Protein AF-A0A967HQ09-F1 (afdb_monomer_lite)

Secondary structure (DSSP, 8-state):
--SS--THIIIIIIT--------S--GGGTTSTT----HHHHHHHHHHHHHHHHHHHHHHH-

Radius of gyration: 14.26 Å; chains: 1; bounding box: 28×26×42 Å

Structure (mmCIF, N/CA/C/O backbone):
data_AF-A0A967HQ09-F1
#
_entry.id   AF-A0A967HQ09-F1
#
loop_
_atom_site.group_PDB
_atom_site.id
_atom_site.type_symbol
_atom_site.label_atom_id
_atom_site.label_alt_id
_atom_site.label_comp_id
_atom_site.label_asym_id
_atom_site.label_entity_id
_atom_site.label_seq_id
_atom_site.pdbx_PDB_ins_code
_atom_site.Cartn_x
_atom_site.Cartn_y
_atom_site.Cartn_z
_atom_site.occupancy
_atom_site.B_iso_or_equiv
_atom_site.auth_seq_id
_atom_site.auth_comp_id
_atom_site.auth_asym_id
_atom_site.auth_atom_id
_atom_site.pdbx_PDB_model_num
ATOM 1 N N . SER A 1 1 ? -8.881 11.674 -3.394 1.00 60.25 1 SER A N 1
ATOM 2 C CA . SER A 1 1 ? -7.425 11.602 -3.173 1.00 60.25 1 SER A CA 1
ATOM 3 C C . SER A 1 1 ? -7.181 11.400 -1.692 1.00 60.25 1 SER A C 1
ATOM 5 O O . SER A 1 1 ? -7.969 11.905 -0.903 1.00 60.25 1 SER A O 1
ATOM 7 N N . TRP A 1 2 ? -6.137 10.652 -1.334 1.00 68.38 2 TRP A N 1
ATOM 8 C CA . TRP A 1 2 ? -5.647 10.584 0.043 1.00 68.38 2 TRP A CA 1
ATOM 9 C C . TRP A 1 2 ? -4.919 11.894 0.373 1.00 68.38 2 TRP A C 1
ATOM 11 O O . TRP A 1 2 ? -4.181 12.389 -0.484 1.00 68.38 2 TRP A O 1
ATOM 21 N N . ARG A 1 3 ? -5.140 12.504 1.546 1.00 80.62 3 ARG A N 1
ATOM 22 C CA . ARG A 1 3 ? -4.530 13.809 1.886 1.00 80.62 3 ARG A CA 1
ATOM 23 C C . ARG A 1 3 ? -3.143 13.707 2.514 1.00 80.62 3 ARG A C 1
ATOM 25 O O . ARG A 1 3 ? -2.505 14.739 2.710 1.00 80.62 3 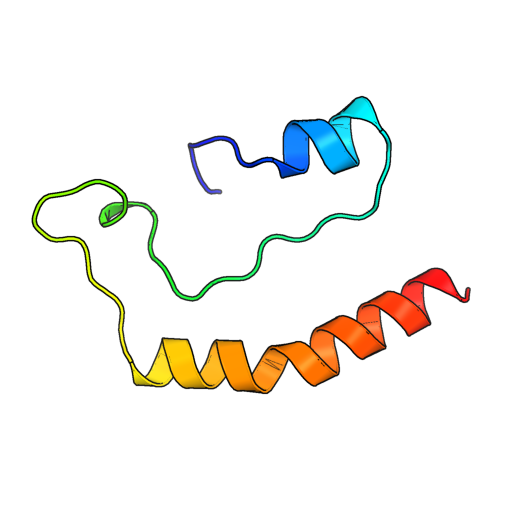ARG A O 1
ATOM 32 N N . PHE A 1 4 ? -2.668 12.504 2.827 1.00 77.75 4 PHE A N 1
ATOM 33 C CA . PHE A 1 4 ? -1.329 12.283 3.367 1.00 77.75 4 PHE A CA 1
ATOM 34 C C . PHE A 1 4 ? -0.372 11.672 2.338 1.00 77.75 4 PHE A C 1
ATOM 36 O O . PHE A 1 4 ? -0.785 11.081 1.341 1.00 77.75 4 PHE A O 1
ATOM 43 N N . ALA A 1 5 ? 0.928 11.845 2.582 1.00 85.62 5 ALA A N 1
ATOM 44 C CA . ALA A 1 5 ? 1.983 11.295 1.740 1.00 85.62 5 ALA A CA 1
ATOM 45 C C . ALA A 1 5 ? 2.253 9.822 2.073 1.00 85.62 5 ALA A C 1
ATOM 47 O O . ALA A 1 5 ? 2.171 9.4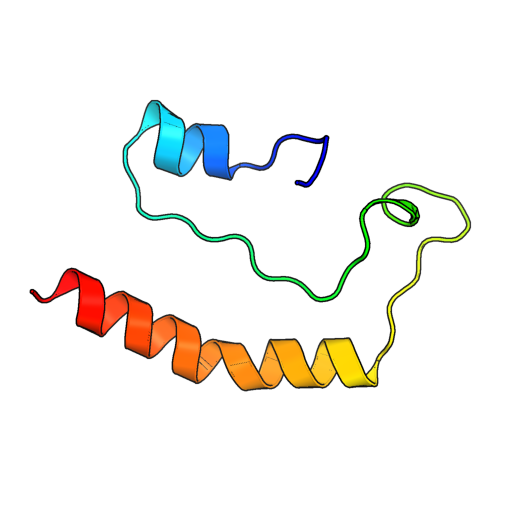12 3.227 1.00 85.62 5 ALA A O 1
ATOM 48 N N . THR A 1 6 ? 2.634 9.054 1.058 1.00 90.75 6 THR A N 1
ATOM 49 C CA . THR A 1 6 ? 3.182 7.702 1.202 1.00 90.75 6 THR A CA 1
ATOM 50 C C . THR A 1 6 ? 4.614 7.679 0.673 1.00 90.75 6 THR A C 1
ATOM 52 O O . THR A 1 6 ? 5.057 8.623 0.005 1.00 90.75 6 THR A O 1
ATOM 55 N N . ASP A 1 7 ? 5.315 6.567 0.883 1.00 93.56 7 ASP A N 1
ATOM 56 C CA . ASP A 1 7 ? 6.657 6.340 0.328 1.00 93.56 7 ASP A CA 1
ATOM 57 C C . ASP A 1 7 ? 6.683 6.343 -1.212 1.00 93.56 7 ASP A C 1
ATOM 59 O O . ASP A 1 7 ? 7.752 6.446 -1.818 1.00 93.56 7 ASP A O 1
ATOM 63 N N . GLY A 1 8 ? 5.508 6.319 -1.858 1.00 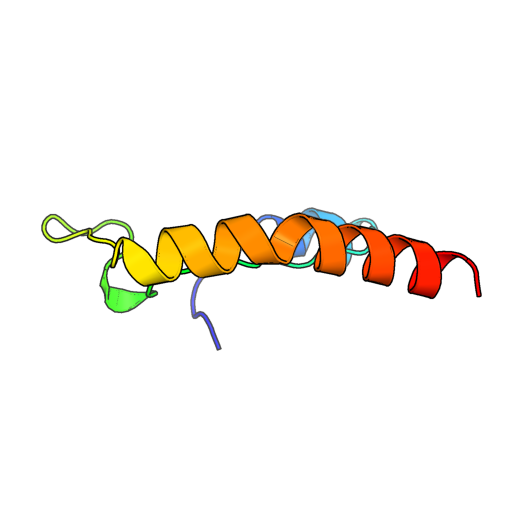93.56 8 GLY A N 1
ATOM 64 C CA . GLY A 1 8 ? 5.341 6.541 -3.295 1.00 93.56 8 GLY A CA 1
ATOM 65 C C . GLY A 1 8 ? 5.925 7.872 -3.772 1.00 93.56 8 GLY A C 1
ATOM 66 O O . GLY A 1 8 ? 6.438 7.947 -4.887 1.00 93.56 8 GLY A O 1
ATOM 67 N N . ARG A 1 9 ? 5.930 8.913 -2.923 1.00 93.00 9 ARG A N 1
ATOM 68 C CA . ARG A 1 9 ? 6.602 10.179 -3.262 1.00 93.00 9 ARG A CA 1
ATOM 69 C C . ARG A 1 9 ? 8.100 9.963 -3.479 1.00 93.00 9 ARG A C 1
ATOM 71 O O . ARG A 1 9 ? 8.652 10.524 -4.409 1.00 93.00 9 ARG A O 1
ATOM 78 N N . TYR A 1 10 ? 8.750 9.173 -2.631 1.00 95.50 10 TYR A N 1
ATOM 79 C CA . TYR A 1 10 ? 10.191 8.965 -2.720 1.00 95.50 10 TYR A CA 1
ATOM 80 C C . TYR A 1 10 ? 10.545 7.959 -3.820 1.00 95.50 10 TYR A C 1
ATOM 82 O O . TYR A 1 10 ? 11.350 8.239 -4.698 1.00 95.50 10 TYR A O 1
ATOM 90 N N . THR A 1 11 ? 9.898 6.798 -3.816 1.00 95.81 11 THR A N 1
ATOM 91 C CA . THR A 1 11 ? 10.164 5.719 -4.782 1.00 95.81 11 THR A CA 1
ATOM 92 C C . THR A 1 11 ? 9.828 6.123 -6.218 1.00 95.81 11 THR A C 1
ATOM 94 O O . THR A 1 11 ? 10.712 6.112 -7.072 1.00 95.81 11 THR A O 1
ATOM 97 N N . HIS A 1 12 ? 8.587 6.532 -6.491 1.00 93.69 12 HIS A N 1
ATOM 98 C CA . HIS A 1 12 ? 8.188 6.959 -7.833 1.00 93.69 12 HIS A CA 1
ATOM 99 C C . HIS A 1 12 ? 8.558 8.416 -8.114 1.00 93.69 12 HIS A C 1
ATOM 101 O O . HIS A 1 12 ? 9.096 8.714 -9.175 1.00 93.69 12 HIS A O 1
ATOM 107 N N . GLY A 1 13 ? 8.281 9.321 -7.173 1.00 93.00 13 GLY A N 1
ATOM 108 C CA . GLY A 1 13 ? 8.476 10.755 -7.401 1.00 93.00 13 GLY A CA 1
ATOM 109 C C . GLY A 1 13 ? 9.941 11.191 -7.504 1.00 93.00 13 GLY A C 1
ATOM 110 O O . GLY A 1 13 ? 10.224 12.064 -8.315 1.00 93.00 13 GLY A O 1
ATOM 111 N N . GLU A 1 14 ? 10.864 10.586 -6.745 1.00 97.06 14 GLU A N 1
ATOM 112 C CA . GLU A 1 14 ? 12.297 10.941 -6.802 1.00 97.06 14 GLU A CA 1
ATOM 113 C C . GLU A 1 14 ? 13.110 9.961 -7.658 1.00 97.06 14 GLU A C 1
ATOM 115 O O . GLU A 1 14 ? 13.965 10.378 -8.435 1.00 97.06 14 GLU A O 1
ATOM 120 N N . HIS A 1 15 ? 12.855 8.654 -7.530 1.00 97.06 15 HIS A N 1
ATOM 121 C CA . HIS A 1 15 ? 13.674 7.614 -8.176 1.00 97.06 15 HIS A CA 1
ATOM 122 C C . HIS A 1 15 ? 13.040 6.988 -9.421 1.00 97.06 15 HIS A C 1
ATOM 124 O O . HIS A 1 15 ? 13.646 6.116 -10.041 1.00 97.06 15 HIS A O 1
ATOM 130 N N . GLY A 1 16 ? 11.824 7.393 -9.796 1.00 93.56 16 GLY A N 1
ATOM 131 C CA . GLY A 1 16 ? 11.137 6.869 -10.979 1.00 93.56 16 GLY A CA 1
ATOM 132 C C . GLY A 1 16 ? 10.733 5.393 -10.886 1.00 93.56 16 GLY A C 1
ATOM 133 O O . GLY A 1 16 ? 10.308 4.823 -11.888 1.00 93.56 16 GLY A O 1
ATOM 134 N N . ILE A 1 17 ? 10.827 4.758 -9.712 1.00 91.62 17 ILE A N 1
ATOM 135 C CA . ILE A 1 17 ? 10.460 3.349 -9.527 1.00 91.62 17 ILE A CA 1
ATOM 136 C C . ILE A 1 17 ? 8.928 3.230 -9.592 1.00 91.62 17 ILE A C 1
ATOM 138 O O . ILE A 1 17 ? 8.243 3.853 -8.770 1.00 91.62 17 ILE A O 1
ATOM 142 N N . PRO A 1 18 ? 8.351 2.449 -10.528 1.00 88.50 18 PRO A N 1
ATOM 143 C CA . PRO A 1 18 ? 6.904 2.254 -10.608 1.00 88.50 18 PRO A CA 1
ATOM 144 C C . PRO A 1 18 ? 6.339 1.761 -9.272 1.00 88.50 18 PRO A C 1
ATOM 146 O O . PRO A 1 18 ? 6.737 0.713 -8.769 1.00 88.50 18 PRO A O 1
ATOM 149 N N . THR A 1 19 ? 5.432 2.540 -8.675 1.00 89.75 19 THR A N 1
ATOM 150 C CA . THR A 1 19 ? 4.921 2.285 -7.321 1.00 89.75 19 THR A CA 1
ATOM 151 C C . THR A 1 19 ? 3.418 2.513 -7.262 1.00 89.75 19 THR A C 1
ATOM 153 O O . THR A 1 19 ? 2.925 3.567 -7.658 1.00 89.75 19 THR A O 1
ATOM 156 N N . ILE A 1 20 ? 2.688 1.539 -6.718 1.00 88.88 20 ILE A N 1
ATOM 157 C CA . ILE A 1 20 ? 1.245 1.614 -6.475 1.00 88.88 20 ILE A CA 1
ATOM 158 C C . ILE A 1 20 ? 0.975 1.279 -5.007 1.00 88.88 20 ILE A C 1
ATOM 160 O O . ILE A 1 20 ? 1.450 0.270 -4.493 1.00 88.88 20 ILE A O 1
ATOM 164 N N . GLY A 1 21 ? 0.180 2.119 -4.341 1.00 89.81 21 GLY A N 1
ATOM 165 C CA . GLY A 1 21 ? -0.408 1.806 -3.042 1.00 89.81 21 GLY A CA 1
ATOM 166 C C . GLY A 1 21 ? -1.786 1.176 -3.224 1.00 89.81 21 GLY A C 1
ATOM 167 O O . GLY A 1 21 ? -2.648 1.764 -3.875 1.00 89.81 21 GLY A O 1
ATOM 168 N N . TYR A 1 22 ? -2.004 0.000 -2.641 1.00 92.38 22 TYR A N 1
ATOM 169 C CA . TYR A 1 22 ? -3.281 -0.707 -2.702 1.00 92.38 22 TYR A CA 1
ATOM 170 C C . TYR A 1 22 ? -3.570 -1.342 -1.343 1.00 92.38 22 TYR A C 1
ATOM 172 O O . TYR A 1 22 ? -2.816 -2.190 -0.883 1.00 92.38 22 TYR A O 1
ATOM 180 N N . ALA A 1 23 ? -4.617 -0.874 -0.665 1.00 92.56 23 ALA A N 1
ATOM 181 C CA . ALA A 1 23 ? -4.987 -1.325 0.671 1.00 92.56 23 ALA A CA 1
ATOM 182 C C . ALA A 1 23 ? -6.488 -1.078 0.917 1.00 92.56 23 ALA A C 1
ATOM 184 O O . ALA A 1 23 ? -7.064 -0.166 0.322 1.00 92.56 23 ALA A O 1
ATOM 185 N N . PRO A 1 24 ? -7.126 -1.851 1.808 1.00 94.94 24 PRO A N 1
ATOM 186 C CA . PRO A 1 24 ? -8.558 -1.744 2.106 1.00 94.94 24 PRO A CA 1
ATOM 187 C C . PRO A 1 24 ? -8.907 -0.632 3.116 1.00 94.94 24 PRO A C 1
ATOM 189 O O . PRO A 1 24 ? -10.081 -0.416 3.403 1.00 94.94 24 PRO A O 1
ATOM 192 N N . GLY A 1 25 ? -7.903 0.026 3.708 1.00 92.62 25 GLY A N 1
ATOM 193 C CA . GLY A 1 25 ? -8.091 1.013 4.772 1.00 92.62 2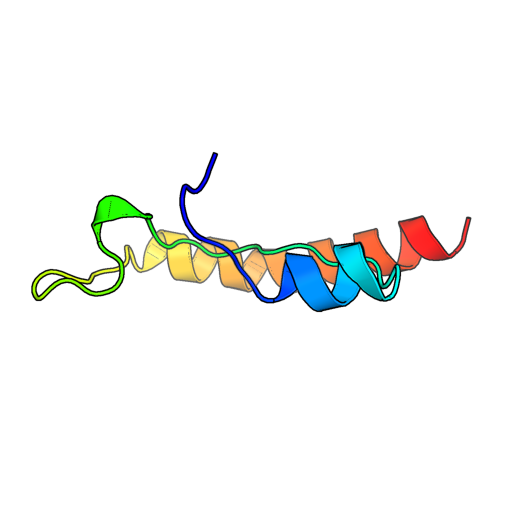5 GLY A CA 1
ATOM 194 C C . GLY A 1 25 ? -8.744 2.309 4.292 1.00 92.62 25 GLY A C 1
ATOM 195 O O . GLY A 1 25 ? -8.614 2.699 3.134 1.00 92.62 25 GLY A O 1
ATOM 196 N N . GLU A 1 26 ? -9.408 3.011 5.208 1.00 91.44 26 GLU A N 1
ATOM 197 C CA . GLU A 1 26 ? -9.994 4.327 4.950 1.00 91.44 26 GLU A CA 1
ATOM 198 C C . GLU A 1 26 ? -9.199 5.428 5.655 1.00 91.44 26 GLU A C 1
ATOM 200 O O . GLU A 1 26 ? -8.946 5.350 6.858 1.00 91.44 26 GLU A O 1
ATOM 205 N N . GLU A 1 27 ? -8.890 6.507 4.933 1.00 90.88 27 GLU A N 1
ATOM 206 C CA . GLU A 1 27 ? -8.094 7.635 5.439 1.00 90.88 27 GLU A CA 1
ATOM 207 C C . GLU A 1 27 ? -8.591 8.192 6.774 1.00 90.88 27 GLU A C 1
ATOM 209 O O . GLU A 1 27 ? -7.799 8.479 7.664 1.00 90.88 27 GLU A O 1
ATOM 214 N N . ARG A 1 28 ? -9.912 8.304 6.940 1.00 91.19 28 ARG A N 1
ATOM 215 C CA . ARG A 1 28 ? -10.534 8.870 8.146 1.00 91.19 28 ARG A CA 1
ATOM 216 C C . ARG A 1 28 ? -10.320 8.041 9.420 1.00 91.19 28 ARG A C 1
ATOM 218 O O . ARG A 1 28 ? -10.643 8.526 10.500 1.00 91.19 28 ARG A O 1
ATOM 225 N N . HIS A 1 29 ? -9.881 6.788 9.296 1.00 94.19 29 HIS A N 1
ATOM 226 C CA . HIS A 1 29 ? -9.671 5.883 10.429 1.00 94.19 29 HIS A CA 1
ATOM 227 C C . HIS A 1 29 ? -8.197 5.719 10.795 1.00 94.19 29 HIS A C 1
ATOM 229 O O . HIS A 1 29 ? -7.916 5.372 11.942 1.00 94.19 29 HIS A O 1
ATOM 235 N N . ALA A 1 30 ? -7.286 6.006 9.864 1.00 92.62 30 ALA A N 1
ATOM 236 C CA . ALA A 1 30 ? -5.850 5.887 10.077 1.00 92.62 30 ALA A CA 1
ATOM 237 C C . ALA A 1 30 ? -5.369 6.794 11.221 1.00 92.62 30 ALA A C 1
ATOM 239 O O . ALA A 1 30 ? -5.718 7.976 11.274 1.00 92.62 30 ALA A O 1
ATOM 240 N N . HIS A 1 31 ? -4.551 6.242 12.120 1.00 93.06 31 HIS A N 1
ATOM 241 C CA . HIS A 1 31 ? -3.940 6.947 13.254 1.00 93.06 31 HIS A CA 1
ATOM 242 C C . HIS A 1 31 ? -4.958 7.555 14.234 1.00 93.06 31 HIS A C 1
ATOM 244 O O . HIS A 1 31 ? -4.700 8.577 14.872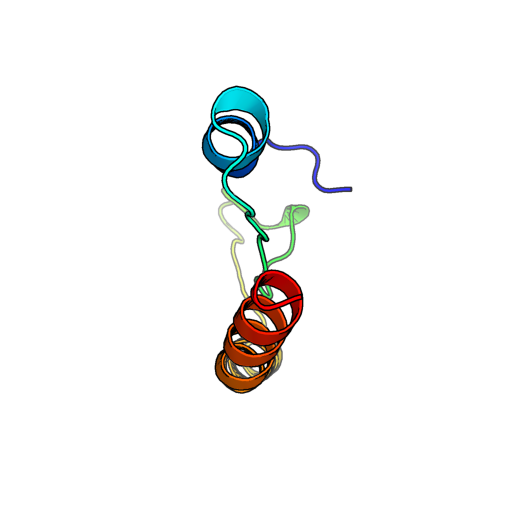 1.00 93.06 31 HIS A O 1
ATOM 250 N N . THR A 1 32 ? -6.126 6.926 14.367 1.00 95.12 32 THR A N 1
ATOM 251 C CA . THR A 1 32 ? -7.141 7.314 15.355 1.00 95.12 32 THR A CA 1
ATOM 252 C C . THR A 1 32 ? -7.285 6.238 16.425 1.00 95.12 32 THR A C 1
ATOM 254 O O . THR A 1 32 ? -6.969 5.073 16.208 1.00 95.12 32 THR A O 1
ATOM 257 N N . ASN A 1 33 ? -7.863 6.583 17.575 1.00 97.88 33 ASN A N 1
ATOM 258 C CA . ASN A 1 33 ? -8.250 5.591 18.586 1.00 97.88 33 ASN A CA 1
ATOM 259 C C . ASN A 1 33 ? -9.430 4.693 18.151 1.00 97.88 33 ASN A C 1
ATOM 261 O O . ASN A 1 33 ? -9.835 3.813 18.905 1.00 97.88 33 ASN A O 1
ATOM 265 N N . THR A 1 34 ? -10.000 4.929 16.964 1.00 97.50 34 THR A N 1
ATOM 266 C CA . THR A 1 34 ? -11.075 4.122 16.362 1.00 97.50 34 THR A CA 1
ATOM 267 C C . THR A 1 34 ? -10.644 3.466 15.051 1.00 97.50 34 THR A C 1
ATOM 269 O O . THR A 1 34 ? -11.497 3.127 14.220 1.00 97.50 34 THR A O 1
ATOM 272 N N . GLU A 1 35 ? -9.329 3.327 14.854 1.00 97.25 35 GLU A N 1
ATOM 273 C CA . GLU A 1 35 ? -8.750 2.648 13.704 1.00 97.25 35 GLU A CA 1
ATOM 274 C C . GLU A 1 35 ? -9.333 1.241 13.577 1.00 97.25 35 GLU A C 1
ATOM 276 O O . GLU A 1 35 ? -9.437 0.485 14.545 1.00 97.25 35 GLU A O 1
ATOM 281 N N . ARG A 1 36 ? -9.798 0.927 12.373 1.00 96.56 36 ARG A N 1
ATOM 282 C CA . ARG A 1 36 ? -10.497 -0.317 12.080 1.00 96.56 36 ARG A CA 1
ATOM 283 C C . ARG A 1 36 ? -10.440 -0.613 10.599 1.00 96.56 36 ARG A C 1
ATOM 285 O O . ARG A 1 36 ? -10.241 0.280 9.776 1.00 96.56 36 ARG A O 1
ATOM 292 N N . LEU A 1 37 ? -10.704 -1.870 10.287 1.00 96.06 37 LEU A N 1
ATOM 293 C CA . LEU A 1 37 ? -10.747 -2.371 8.933 1.00 96.06 37 LEU A CA 1
ATOM 294 C C . LEU A 1 37 ? -11.874 -3.390 8.786 1.00 96.06 37 LEU A C 1
ATOM 296 O O . LEU A 1 37 ? -12.101 -4.193 9.689 1.00 96.06 37 LEU A O 1
ATOM 300 N N . GLU A 1 38 ? -12.570 -3.362 7.651 1.00 96.50 38 GLU A N 1
ATOM 301 C CA . GLU A 1 38 ? -13.558 -4.386 7.317 1.00 96.50 38 GLU A CA 1
ATOM 302 C C . GLU A 1 38 ? -12.832 -5.649 6.817 1.00 96.50 38 GLU A C 1
ATOM 304 O O . GLU A 1 38 ? -11.983 -5.593 5.922 1.00 96.50 38 GLU A O 1
ATOM 309 N N . LEU A 1 39 ? -13.115 -6.791 7.449 1.00 97.25 39 LEU A N 1
ATOM 310 C CA . LEU A 1 39 ? -12.346 -8.020 7.247 1.00 97.25 39 LEU A CA 1
ATOM 311 C C . LEU A 1 39 ? -12.612 -8.666 5.887 1.00 97.25 39 LEU A C 1
ATOM 313 O O . LEU A 1 39 ? -11.681 -9.222 5.298 1.00 97.25 39 LEU A O 1
ATOM 317 N N . ALA A 1 40 ? -13.838 -8.591 5.367 1.00 97.88 40 ALA A N 1
ATOM 318 C CA . ALA A 1 40 ? -14.129 -9.104 4.033 1.00 97.88 40 ALA A CA 1
ATOM 319 C C . ALA A 1 40 ? -13.374 -8.303 2.959 1.00 97.88 40 ALA A C 1
ATOM 321 O O . ALA A 1 40 ? -12.805 -8.894 2.042 1.00 97.88 40 ALA A O 1
ATOM 322 N N . LYS A 1 41 ? -13.247 -6.983 3.121 1.00 97.50 41 LYS A N 1
ATOM 323 C CA . LYS A 1 41 ? -12.478 -6.120 2.226 1.00 97.50 41 LYS A CA 1
ATOM 324 C C . LYS A 1 41 ? -10.981 -6.369 2.343 1.00 97.50 41 LYS A C 1
ATOM 326 O O . LYS A 1 41 ? -10.275 -6.345 1.337 1.00 97.50 41 LYS A O 1
ATOM 331 N N . ALA A 1 42 ? -10.497 -6.656 3.551 1.00 97.06 42 ALA A N 1
ATOM 332 C CA . ALA A 1 42 ? -9.120 -7.089 3.759 1.00 97.06 42 ALA A CA 1
ATOM 333 C C . ALA A 1 42 ? -8.809 -8.390 3.012 1.00 97.06 42 ALA A C 1
ATOM 335 O O . ALA A 1 42 ? -7.768 -8.487 2.360 1.00 97.06 42 ALA A O 1
ATOM 336 N N . ARG A 1 43 ? -9.727 -9.364 3.060 1.00 98.25 43 ARG A N 1
ATOM 337 C CA . ARG A 1 43 ? -9.615 -10.607 2.289 1.00 98.25 43 ARG A CA 1
ATOM 338 C C . ARG A 1 43 ? -9.644 -10.341 0.785 1.00 98.25 43 ARG A C 1
ATOM 340 O O . ARG A 1 43 ? -8.759 -10.820 0.091 1.00 98.25 43 ARG A O 1
ATOM 347 N N . GLU A 1 44 ? -10.592 -9.539 0.306 1.00 97.94 44 GLU A N 1
ATOM 348 C CA . GLU A 1 44 ? -10.719 -9.196 -1.117 1.00 97.94 44 GLU A CA 1
ATOM 349 C C . GLU A 1 44 ? -9.433 -8.560 -1.668 1.00 97.94 44 GLU A C 1
ATOM 351 O O . GLU A 1 44 ? -8.926 -8.978 -2.707 1.00 97.94 44 GLU A O 1
ATOM 356 N N . VAL A 1 45 ? -8.866 -7.583 -0.951 1.00 97.06 45 VAL A N 1
ATOM 357 C CA . VAL A 1 45 ? -7.608 -6.939 -1.354 1.00 97.06 45 VAL A CA 1
ATOM 358 C C . VAL A 1 45 ? -6.448 -7.933 -1.335 1.00 97.06 45 VAL A C 1
ATOM 360 O O . VAL A 1 45 ? -5.657 -7.943 -2.275 1.00 97.06 45 VAL A O 1
ATOM 363 N N . PHE A 1 46 ? -6.359 -8.788 -0.310 1.00 96.75 46 PHE A N 1
ATOM 364 C CA . PHE A 1 46 ? -5.347 -9.846 -0.246 1.00 96.75 46 PHE A CA 1
ATOM 365 C C . PHE A 1 46 ? -5.413 -10.772 -1.471 1.00 96.75 46 PHE A C 1
ATOM 367 O O . PHE A 1 46 ? -4.392 -11.015 -2.114 1.00 96.75 46 PHE A O 1
ATOM 374 N N . ASP A 1 47 ? -6.614 -11.224 -1.833 1.00 98.25 47 ASP A N 1
ATOM 375 C CA . ASP A 1 47 ? -6.836 -12.134 -2.959 1.00 98.25 47 ASP A CA 1
ATOM 376 C C . ASP A 1 47 ? -6.554 -11.470 -4.324 1.00 98.25 47 ASP A C 1
ATOM 378 O O . ASP A 1 47 ? -6.258 -12.162 -5.300 1.00 98.25 47 ASP A O 1
ATOM 382 N N . ALA A 1 48 ? -6.590 -10.135 -4.404 1.00 97.31 48 ALA A N 1
ATOM 383 C CA . ALA A 1 48 ? -6.301 -9.380 -5.624 1.00 97.31 48 ALA A CA 1
ATOM 384 C C . ALA A 1 48 ? -4.796 -9.207 -5.917 1.00 97.31 48 ALA A C 1
ATOM 386 O O . ALA A 1 48 ? -4.420 -9.030 -7.082 1.00 97.31 48 ALA A O 1
ATOM 387 N N . TYR A 1 49 ? -3.917 -9.286 -4.908 1.00 96.50 49 TYR A N 1
ATOM 388 C CA . TYR A 1 49 ? -2.471 -9.070 -5.089 1.00 96.50 49 TYR A CA 1
ATOM 389 C C . TYR A 1 49 ? -1.834 -9.943 -6.182 1.00 96.50 49 TYR A C 1
ATOM 391 O O . TYR A 1 49 ? -1.077 -9.395 -6.981 1.00 96.50 49 TYR A O 1
ATOM 399 N N . PRO A 1 50 ? -2.117 -11.258 -6.301 1.00 97.12 50 PRO A N 1
ATOM 400 C CA . PRO A 1 50 ? -1.526 -12.079 -7.356 1.00 97.12 50 PRO A CA 1
ATOM 401 C C . PRO A 1 50 ? -1.816 -11.564 -8.771 1.00 97.12 50 PRO A C 1
ATOM 403 O O . PRO A 1 50 ? -0.928 -11.582 -9.622 1.00 97.12 50 PRO A O 1
ATOM 406 N N . ALA A 1 51 ? -3.041 -11.098 -9.031 1.00 96.56 51 ALA A N 1
ATOM 407 C CA . ALA A 1 51 ? -3.406 -10.527 -10.326 1.00 96.56 51 ALA A CA 1
ATOM 408 C C . ALA A 1 51 ? -2.740 -9.161 -10.542 1.00 96.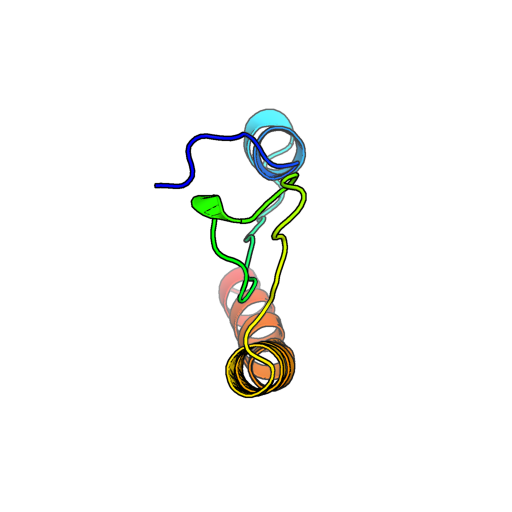56 51 ALA A C 1
ATOM 410 O O . ALA A 1 51 ? -2.231 -8.898 -11.628 1.00 96.56 51 ALA A O 1
ATOM 411 N N . LEU A 1 52 ? -2.682 -8.330 -9.498 1.00 94.44 52 LEU A N 1
ATOM 412 C CA . LEU A 1 52 ? -2.052 -7.010 -9.547 1.00 94.44 52 LEU A CA 1
ATOM 413 C C . LEU A 1 52 ? -0.543 -7.100 -9.818 1.00 94.44 52 LEU A C 1
ATOM 415 O O . LEU A 1 52 ? -0.022 -6.363 -10.648 1.00 94.44 52 LEU A O 1
ATOM 419 N N . ILE A 1 53 ? 0.147 -8.039 -9.168 1.00 93.19 53 ILE A N 1
ATOM 420 C CA . ILE A 1 53 ? 1.578 -8.287 -9.378 1.00 93.19 53 ILE A CA 1
ATOM 421 C C . ILE A 1 53 ? 1.835 -8.768 -10.809 1.00 93.19 53 ILE A C 1
ATOM 423 O O . ILE A 1 53 ? 2.743 -8.262 -11.460 1.00 93.19 53 ILE A O 1
ATOM 427 N N . ARG A 1 54 ? 1.029 -9.711 -11.320 1.00 94.94 54 ARG A N 1
ATOM 428 C CA . ARG A 1 54 ? 1.147 -10.179 -12.713 1.00 94.94 54 ARG A CA 1
ATOM 429 C C . ARG A 1 54 ? 0.935 -9.045 -13.709 1.00 94.94 54 ARG A C 1
ATOM 431 O O . ARG A 1 54 ? 1.801 -8.822 -14.540 1.00 94.94 54 ARG A O 1
ATOM 438 N N . GLY A 1 55 ? -0.147 -8.282 -13.554 1.00 92.69 55 GLY A N 1
ATOM 439 C CA . GLY A 1 55 ? -0.431 -7.144 -14.427 1.00 92.69 55 GLY A CA 1
ATOM 440 C C . GLY A 1 55 ? 0.665 -6.076 -14.396 1.00 92.69 55 GLY A C 1
ATOM 441 O O . GLY A 1 55 ? 0.940 -5.469 -15.424 1.00 92.69 55 GLY A O 1
ATOM 442 N N . LEU A 1 56 ? 1.329 -5.873 -13.250 1.00 89.12 56 LEU A N 1
ATOM 443 C CA . LEU A 1 56 ? 2.493 -4.989 -13.167 1.00 89.12 56 LEU A CA 1
ATOM 444 C C . LEU A 1 56 ? 3.675 -5.528 -13.982 1.00 89.12 56 LEU A C 1
ATOM 446 O O . LEU A 1 56 ? 4.296 -4.758 -14.702 1.00 89.12 56 LEU A O 1
ATOM 450 N N . PHE A 1 57 ? 3.994 -6.820 -13.880 1.00 90.94 57 PHE A N 1
ATOM 451 C CA . PHE A 1 57 ? 5.071 -7.410 -14.680 1.00 90.94 57 PHE A CA 1
ATOM 452 C C . PHE A 1 57 ? 4.768 -7.372 -16.177 1.00 90.94 57 PHE A C 1
ATOM 454 O O . PHE A 1 57 ? 5.657 -7.020 -16.946 1.00 90.94 57 PHE A O 1
ATOM 461 N N . ASP A 1 58 ? 3.532 -7.675 -16.571 1.00 94.31 58 ASP A N 1
ATOM 462 C CA . ASP A 1 58 ? 3.106 -7.621 -17.971 1.00 94.31 58 ASP A CA 1
ATOM 463 C C . ASP A 1 58 ? 3.251 -6.192 -18.523 1.00 94.31 58 ASP A C 1
ATOM 465 O O . ASP A 1 58 ? 3.871 -5.991 -19.559 1.00 94.31 58 ASP A O 1
ATOM 469 N N . ALA A 1 59 ? 2.784 -5.181 -17.782 1.00 88.38 59 ALA A N 1
ATOM 470 C CA . ALA A 1 59 ? 2.879 -3.776 -18.189 1.00 88.38 59 ALA A CA 1
ATOM 471 C C . ALA A 1 59 ? 4.315 -3.219 -18.236 1.00 88.38 59 ALA A C 1
ATOM 473 O O . ALA A 1 59 ? 4.532 -2.161 -18.819 1.00 88.38 59 ALA A O 1
ATOM 474 N N . LEU A 1 60 ? 5.276 -3.875 -17.578 1.00 86.00 60 LEU A N 1
ATOM 475 C CA . LEU A 1 60 ? 6.696 -3.503 -17.604 1.00 86.00 60 LEU A CA 1
ATOM 476 C C . LEU A 1 60 ? 7.499 -4.287 -18.653 1.00 86.00 60 LEU A C 1
ATOM 478 O O . LEU A 1 60 ? 8.674 -3.981 -18.855 1.00 86.00 60 LEU A O 1
ATOM 482 N N . ALA A 1 61 ? 6.910 -5.326 -19.249 1.00 88.12 61 ALA A N 1
ATOM 483 C CA . ALA A 1 61 ? 7.546 -6.151 -20.272 1.00 88.12 61 ALA A CA 1
ATOM 484 C C . ALA A 1 61 ? 7.360 -5.603 -21.702 1.00 88.12 61 ALA A C 1
ATOM 486 O O . ALA A 1 61 ? 8.089 -6.037 -22.596 1.00 88.12 61 ALA A O 1
ATOM 487 N N . ASP A 1 62 ? 6.422 -4.668 -21.888 1.00 62.16 62 ASP A N 1
ATOM 488 C CA . ASP A 1 62 ? 6.188 -3.883 -23.112 1.00 62.16 62 ASP A CA 1
ATOM 489 C C . ASP A 1 62 ? 7.029 -2.590 -23.137 1.00 62.16 62 ASP A C 1
ATOM 491 O O . ASP A 1 62 ? 7.491 -2.206 -24.240 1.00 62.16 62 ASP A O 1
#

Sequence (62 aa):
SWRFATDGRYTHGEHGIPTIGYAPGEERHAHTNTERLELAKAREVFDAYPALIRGLFDALAD

pLDDT: mean 91.94, std 7.62, range [60.25, 98.25]

Foldseek 3Di:
DQPDDDCCCVQCVPVVHDDDDFAQFDNVQPPDPNRDGDVVSRVVSVVCVVVVVVVVVVVVVD